Protein AF-A0A383EXP9-F1 (afdb_monomer)

Sequence (79 aa):
MTLIKWTPKPVSVFDEMDNMINSVFKNDWNFPVRGNRNWSPAVDVKESDASFTLTADIPGLTKKDVKINITDGVMTVSG

pLDDT: mean 71.5, std 13.55, range [39.47, 90.12]

Mean predicted aligned error: 15.88 Å

Foldseek 3Di:
DDDDDDDDDPPDVVVVVVVVVVCCVPPDDPPPPPPPPPDDFDWDWDDDPVDIDIDTDDPPDDPVQWDWDADPNDIDIGD

Organism: NCBI:txid408172

Secondary structure (DSSP, 8-state):
--PPPP-PPP--HHHHHHHHHHHHHHHS--S---S-TT---EEEEEEETTEEEEEEE-TT--TTT-EEEEETTEEEEE-

Radius of gyration: 23.64 Å; Cα contacts (8 Å, |Δi|>4): 42; chains: 1; bounding box: 29×79×35 Å

InterPro domains:
  IPR002068 Alpha crystallin/Hsp20 domain [PF00011] (44-79)
  IPR002068 Alpha crystallin/Hsp20 domain [PS01031] (34-79)
  IPR008978 HSP20-like chaperone [G3DSA:2.60.40.790] (11-79)
  IPR008978 HSP20-like chaperone [SSF49764] (10-79)

Solvent-accessible surface area (backbone atoms only — not comparable to full-atom values): 5507 Å² total; per-residue (Å²): 138,84,86,79,84,84,75,81,77,73,83,51,67,65,60,56,49,52,50,51,50,49,46,48,78,72,71,68,58,98,58,87,78,60,95,66,90,80,82,78,64,59,68,50,79,46,82,51,103,88,49,77,48,77,50,69,59,62,87,95,62,54,82,86,55,52,45,79,48,77,56,97,92,42,78,46,79,46,110

Structure (mmCIF, N/CA/C/O backbone):
data_AF-A0A383EXP9-F1
#
_entry.id   AF-A0A383EXP9-F1
#
loop_
_atom_site.group_PDB
_atom_site.id
_atom_site.type_symbol
_atom_site.label_atom_id
_atom_site.label_alt_id
_atom_site.label_comp_id
_atom_site.label_asym_id
_atom_site.label_entity_id
_atom_site.label_seq_id
_atom_site.pdbx_PDB_ins_code
_atom_site.Cartn_x
_atom_site.Cartn_y
_atom_site.Cartn_z
_atom_site.occupancy
_atom_site.B_iso_or_equiv
_atom_site.auth_seq_id
_atom_site.auth_comp_id
_atom_site.auth_asym_id
_atom_site.auth_atom_id
_atom_site.pdbx_PDB_model_num
ATOM 1 N N . MET A 1 1 ? 9.661 -63.825 18.980 1.00 39.47 1 MET A N 1
ATOM 2 C CA . MET A 1 1 ? 8.740 -63.219 17.996 1.00 39.47 1 MET A CA 1
ATOM 3 C C . MET A 1 1 ? 7.861 -62.253 18.769 1.00 39.47 1 MET A C 1
ATOM 5 O O . MET A 1 1 ? 7.108 -62.706 19.619 1.00 39.47 1 MET A O 1
ATOM 9 N N . THR A 1 2 ? 8.061 -60.946 18.603 1.00 46.78 2 THR A N 1
ATOM 10 C CA . THR A 1 2 ? 7.487 -59.934 19.506 1.00 46.78 2 THR A CA 1
ATOM 11 C C . THR A 1 2 ? 6.440 -59.136 18.741 1.00 46.78 2 THR A C 1
ATOM 13 O O . THR A 1 2 ? 6.778 -58.422 17.800 1.00 46.78 2 THR A O 1
ATOM 16 N N . LEU A 1 3 ? 5.167 -59.309 19.101 1.00 60.41 3 LEU A N 1
ATOM 17 C CA . LEU A 1 3 ? 4.056 -58.580 18.493 1.00 60.41 3 LEU A CA 1
ATOM 18 C C . LEU A 1 3 ? 3.998 -57.164 19.076 1.00 60.41 3 LEU A C 1
ATOM 20 O O . LEU A 1 3 ? 3.849 -56.992 20.285 1.00 60.41 3 LEU A O 1
ATOM 24 N N . ILE A 1 4 ? 4.097 -56.156 18.213 1.00 75.81 4 ILE A N 1
ATOM 25 C CA . ILE A 1 4 ? 3.948 -54.746 18.580 1.00 75.81 4 ILE A CA 1
ATOM 26 C C . ILE A 1 4 ? 2.463 -54.386 18.439 1.00 75.81 4 ILE A C 1
ATOM 28 O O . ILE A 1 4 ? 1.875 -54.605 17.380 1.00 75.81 4 ILE A O 1
ATOM 32 N N . LYS A 1 5 ? 1.836 -53.853 19.496 1.00 59.16 5 LYS A N 1
ATOM 33 C CA . LYS A 1 5 ? 0.456 -53.344 19.426 1.00 59.16 5 LYS A CA 1
ATOM 34 C C . LYS A 1 5 ? 0.447 -52.010 18.682 1.00 59.16 5 LYS A C 1
ATOM 36 O O . LYS A 1 5 ? 1.021 -51.035 19.156 1.00 59.16 5 LYS A O 1
ATOM 41 N N . TRP A 1 6 ? -0.219 -51.980 17.533 1.00 63.69 6 TRP A N 1
ATOM 42 C CA . TRP A 1 6 ? -0.499 -50.756 16.791 1.00 63.69 6 TRP A CA 1
ATOM 43 C C . TRP A 1 6 ? -1.519 -49.907 17.559 1.00 63.69 6 TRP A C 1
ATOM 45 O O . TRP A 1 6 ? -2.626 -50.367 17.837 1.00 63.69 6 TRP A O 1
ATOM 55 N N . THR A 1 7 ? -1.138 -48.685 17.924 1.00 70.19 7 THR A N 1
ATOM 56 C CA . THR A 1 7 ? -2.035 -47.681 18.502 1.00 70.19 7 THR A CA 1
ATOM 57 C C . THR A 1 7 ? -2.359 -46.633 17.431 1.00 70.19 7 THR A C 1
ATOM 59 O O . THR A 1 7 ? -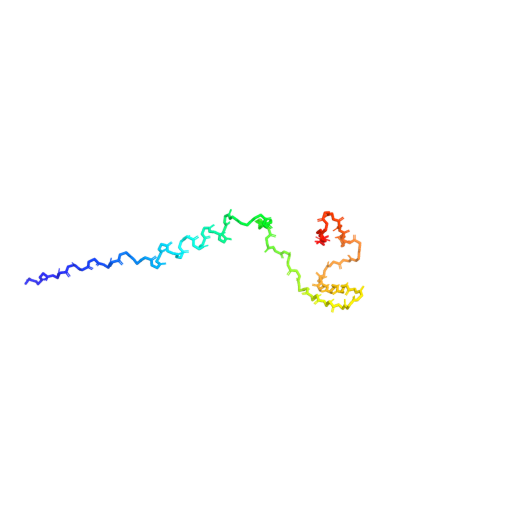1.465 -45.881 17.031 1.00 70.19 7 THR A O 1
ATOM 62 N N . PRO A 1 8 ? -3.605 -46.565 16.921 1.00 63.78 8 PRO A N 1
ATOM 63 C CA . PRO A 1 8 ? -3.986 -45.514 15.988 1.00 63.78 8 PRO A CA 1
ATOM 64 C C . PRO A 1 8 ? -3.905 -44.166 16.704 1.00 63.78 8 PRO A C 1
ATOM 66 O O . PRO A 1 8 ? -4.503 -43.977 17.765 1.00 63.78 8 PRO A O 1
ATOM 69 N N . LYS A 1 9 ? -3.142 -43.230 16.132 1.00 64.75 9 LYS A N 1
ATOM 70 C CA . LYS A 1 9 ? -3.179 -41.837 16.576 1.00 64.75 9 LYS A CA 1
ATOM 71 C C . LYS A 1 9 ? -4.611 -41.336 16.358 1.00 64.75 9 LYS A C 1
ATOM 73 O O . LYS A 1 9 ? -5.113 -41.510 15.245 1.00 64.75 9 LYS A O 1
ATOM 78 N N . PRO A 1 10 ? -5.283 -40.773 17.377 1.00 64.62 10 PRO A N 1
ATOM 79 C CA . PRO A 1 10 ? -6.592 -40.177 17.169 1.00 64.62 10 PRO A CA 1
ATOM 80 C C . PRO A 1 10 ? -6.424 -39.086 16.117 1.00 64.62 10 PRO A C 1
ATOM 82 O O . PRO A 1 10 ? -5.535 -38.243 16.247 1.00 64.62 10 PRO A O 1
ATOM 85 N N . VAL A 1 11 ? -7.222 -39.157 15.052 1.00 61.94 11 VAL A N 1
ATOM 86 C CA . VAL A 1 11 ? -7.341 -38.066 14.086 1.00 61.94 11 VAL A CA 1
ATOM 87 C C . VAL A 1 11 ? -7.631 -36.802 14.883 1.00 61.94 11 VAL A C 1
ATOM 89 O O . VAL A 1 11 ? -8.593 -36.731 15.649 1.00 61.94 11 VAL A O 1
ATOM 92 N N . SER A 1 12 ? -6.678 -35.882 14.835 1.00 68.75 12 SER A N 1
ATOM 93 C CA . SER A 1 12 ? -6.666 -34.721 15.697 1.00 68.75 12 SER A CA 1
ATOM 94 C C . SER A 1 12 ? -7.745 -33.785 15.177 1.00 68.75 12 SER A C 1
ATOM 96 O O . SER A 1 12 ? -7.657 -33.329 14.044 1.00 68.75 12 SER A O 1
ATOM 98 N N . VAL A 1 13 ? -8.760 -33.478 15.985 1.00 62.84 13 VAL A N 1
ATOM 99 C CA . VAL A 1 13 ? -9.766 -32.447 15.652 1.00 62.84 13 VAL A CA 1
ATOM 100 C C . VAL A 1 13 ? -9.075 -31.123 15.283 1.00 62.84 13 VAL A C 1
ATOM 102 O O . VAL A 1 13 ? -9.574 -30.354 14.469 1.00 62.84 13 VAL A O 1
ATOM 105 N N . PHE A 1 14 ? -7.867 -30.902 15.812 1.00 67.69 14 PHE A N 1
ATOM 106 C CA . PHE A 1 14 ? -6.988 -29.797 15.447 1.00 67.69 14 PHE A CA 1
ATOM 107 C C . PHE A 1 14 ? -6.572 -29.799 13.964 1.00 67.69 14 PHE A C 1
ATOM 109 O O . PHE A 1 14 ? -6.542 -28.733 13.362 1.00 67.69 14 PHE A O 1
ATOM 116 N N . ASP A 1 15 ? -6.338 -30.961 13.343 1.00 71.62 15 ASP A N 1
ATOM 117 C CA . ASP A 1 15 ? -5.999 -31.051 11.913 1.00 71.62 15 ASP A CA 1
ATOM 118 C C . ASP A 1 15 ? -7.209 -30.688 11.027 1.00 71.62 15 ASP A C 1
ATOM 120 O O . ASP A 1 15 ? -7.060 -30.082 9.965 1.00 71.62 15 ASP A O 1
ATOM 124 N N . GLU A 1 16 ? -8.432 -31.024 11.452 1.00 67.44 16 GLU A N 1
ATOM 125 C CA . GLU A 1 16 ? -9.665 -30.596 10.771 1.00 67.44 16 GLU A CA 1
ATOM 126 C C . GLU A 1 16 ? -9.914 -29.092 10.933 1.00 67.44 16 GLU A C 1
ATOM 128 O O . GLU A 1 16 ? -10.288 -28.425 9.965 1.00 67.44 16 GLU A O 1
ATOM 133 N N . MET A 1 17 ? -9.645 -28.536 12.119 1.00 70.31 17 MET A N 1
ATOM 134 C CA . MET A 1 17 ? -9.721 -27.093 12.360 1.00 70.31 17 MET A CA 1
ATOM 135 C C . MET A 1 17 ? -8.708 -26.324 11.505 1.00 70.31 17 MET A C 1
ATOM 137 O O . MET A 1 17 ? -9.079 -25.329 10.886 1.00 70.31 17 MET A O 1
ATOM 141 N N . ASP A 1 18 ? -7.471 -26.810 11.394 1.00 71.62 18 ASP A N 1
ATOM 142 C CA . ASP A 1 18 ? -6.432 -26.201 10.556 1.00 71.62 18 ASP A CA 1
ATOM 143 C C . ASP A 1 18 ? -6.798 -26.230 9.068 1.00 71.62 18 ASP A C 1
ATOM 145 O O . ASP A 1 18 ? -6.559 -25.262 8.338 1.00 71.62 18 ASP A O 1
ATOM 149 N N . ASN A 1 19 ? -7.421 -27.312 8.597 1.00 72.12 19 ASN A N 1
ATOM 150 C CA . ASN A 1 19 ? -7.896 -27.404 7.218 1.00 72.12 19 ASN A CA 1
ATOM 151 C C . ASN A 1 19 ? -9.093 -26.483 6.948 1.00 72.12 19 ASN A C 1
ATOM 153 O O . ASN A 1 19 ? -9.134 -25.843 5.897 1.00 72.12 19 ASN A O 1
ATOM 157 N N . MET A 1 20 ? -10.018 -26.351 7.902 1.00 70.62 20 MET A N 1
ATOM 158 C CA . MET A 1 20 ? -11.160 -25.436 7.810 1.00 70.62 20 MET A CA 1
ATOM 159 C C . MET A 1 20 ? -10.719 -23.965 7.834 1.00 70.62 20 MET A C 1
ATOM 161 O O . MET A 1 20 ? -11.189 -23.153 7.038 1.00 70.62 20 MET A O 1
ATOM 165 N N . ILE A 1 21 ? -9.771 -23.612 8.706 1.00 72.00 21 ILE A N 1
ATOM 166 C CA . ILE A 1 21 ? -9.162 -22.278 8.752 1.00 72.00 21 ILE A CA 1
ATOM 167 C C . ILE A 1 21 ? -8.461 -21.998 7.419 1.00 72.00 21 ILE A C 1
ATOM 169 O O . ILE A 1 21 ? -8.715 -20.971 6.793 1.00 72.00 21 ILE A O 1
ATOM 173 N N . ASN A 1 22 ? -7.652 -22.938 6.923 1.00 65.38 22 ASN A N 1
ATOM 174 C CA . ASN A 1 22 ? -7.000 -22.795 5.624 1.00 65.38 22 ASN A CA 1
ATOM 175 C C . ASN A 1 22 ? -7.996 -22.645 4.472 1.00 65.38 22 ASN A C 1
ATOM 177 O O . ASN A 1 22 ? -7.720 -21.864 3.568 1.00 65.38 22 ASN A O 1
ATOM 181 N N . SER A 1 23 ? -9.135 -23.345 4.471 1.00 64.94 23 SER A N 1
ATOM 182 C CA . SER A 1 23 ? -10.148 -23.164 3.427 1.00 64.94 23 SER A CA 1
ATOM 183 C C . SER A 1 23 ? -10.838 -21.808 3.531 1.00 64.94 23 SER A C 1
ATOM 185 O O . SER A 1 23 ? -11.031 -21.163 2.512 1.00 64.94 23 SER A O 1
ATOM 187 N N . VAL A 1 24 ? -11.135 -21.310 4.731 1.00 64.19 24 VAL A N 1
ATOM 188 C CA . VAL A 1 24 ? -11.744 -19.979 4.900 1.00 64.19 24 VAL A CA 1
ATOM 189 C C . VAL A 1 24 ? -10.778 -18.872 4.460 1.00 64.19 24 VAL A C 1
ATOM 191 O O . VAL A 1 24 ? -11.157 -17.992 3.691 1.00 64.19 24 VAL A O 1
ATOM 194 N N . PHE A 1 25 ? -9.505 -18.951 4.864 1.00 63.12 25 PHE A N 1
ATOM 195 C CA . PHE A 1 25 ? -8.477 -17.983 4.464 1.00 63.12 25 PHE A CA 1
ATOM 196 C C . PHE A 1 25 ? -8.051 -18.10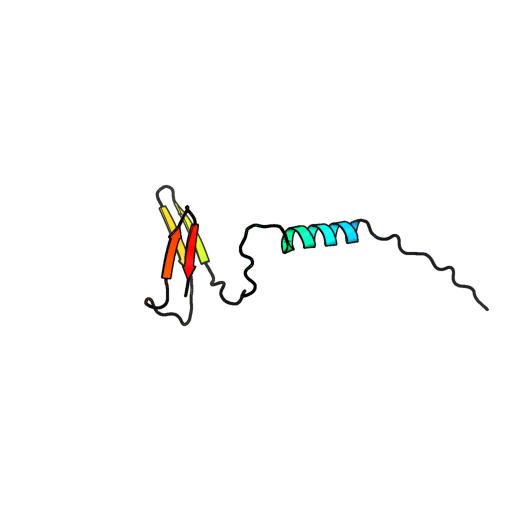6 2.994 1.00 63.12 25 PHE A C 1
ATOM 198 O O . PHE A 1 25 ? -7.573 -17.126 2.423 1.00 63.12 25 PHE A O 1
ATOM 205 N N . LYS A 1 26 ? -8.199 -19.281 2.367 1.00 59.09 26 LYS A N 1
ATOM 206 C CA . LYS A 1 26 ? -7.876 -19.470 0.943 1.00 59.09 26 LYS A CA 1
ATOM 207 C C . LYS A 1 26 ? -9.051 -19.218 0.003 1.00 59.09 26 LYS A C 1
ATOM 209 O O . LYS A 1 26 ? -8.784 -18.860 -1.139 1.00 59.09 26 LYS A O 1
ATOM 214 N N . ASN A 1 27 ? -10.297 -19.422 0.435 1.00 55.16 27 ASN A N 1
ATOM 215 C CA . ASN A 1 27 ? -11.420 -19.567 -0.494 1.00 55.16 27 ASN A CA 1
ATOM 216 C C . ASN A 1 27 ? -12.559 -18.545 -0.337 1.00 55.16 27 ASN A C 1
ATOM 218 O O . ASN A 1 27 ? -13.299 -18.395 -1.300 1.00 55.16 27 ASN A O 1
ATOM 222 N N . ASP A 1 28 ? -12.695 -17.824 0.787 1.00 49.16 28 ASP A N 1
ATOM 223 C CA . ASP A 1 28 ? -13.937 -17.070 1.071 1.00 49.16 28 ASP A CA 1
ATOM 224 C C . ASP A 1 28 ? -13.761 -15.632 1.572 1.00 49.16 28 ASP A C 1
ATOM 226 O O . ASP A 1 28 ? -14.636 -15.079 2.239 1.00 49.16 28 ASP A O 1
ATOM 230 N N . TRP A 1 29 ? -12.681 -14.956 1.196 1.00 45.91 29 TRP A N 1
ATOM 231 C CA . TRP A 1 29 ? -12.683 -13.497 1.216 1.00 45.91 29 TRP A CA 1
ATOM 232 C C . TRP A 1 29 ? -12.803 -12.991 -0.211 1.00 45.91 29 TRP A C 1
ATOM 234 O O . TRP A 1 29 ? -11.919 -13.206 -1.031 1.00 45.91 29 TRP A O 1
ATOM 244 N N . ASN A 1 30 ? -13.851 -12.210 -0.463 1.00 46.59 30 ASN A N 1
ATOM 245 C CA . ASN A 1 30 ? -14.004 -11.271 -1.578 1.00 46.59 30 ASN A CA 1
ATOM 246 C C . ASN A 1 30 ? -12.882 -10.194 -1.622 1.00 46.59 30 ASN A C 1
ATOM 248 O O . ASN A 1 30 ? -13.062 -9.093 -2.133 1.00 46.59 30 ASN A O 1
ATOM 252 N N . PHE A 1 31 ? -11.713 -10.492 -1.057 1.00 47.41 31 PHE A N 1
ATOM 253 C CA . PHE A 1 31 ? -10.454 -9.880 -1.405 1.00 47.41 31 PHE A CA 1
ATOM 254 C C . PHE A 1 31 ? -9.995 -10.500 -2.725 1.00 47.41 31 PHE A C 1
ATOM 256 O O . PHE A 1 31 ? -9.912 -11.724 -2.828 1.00 47.41 31 PHE A O 1
ATOM 263 N N . PRO A 1 32 ? -9.630 -9.701 -3.735 1.00 45.88 32 PRO A N 1
ATOM 264 C CA . PRO A 1 32 ? -8.916 -10.219 -4.882 1.00 45.88 32 PRO A CA 1
ATOM 265 C C . PRO A 1 32 ? -7.528 -10.676 -4.412 1.00 45.88 32 PRO A C 1
ATOM 267 O O . PRO A 1 32 ? -6.535 -9.980 -4.609 1.00 45.88 32 PRO A O 1
ATOM 270 N N . VAL A 1 33 ? -7.422 -11.891 -3.867 1.00 48.22 33 VAL A N 1
ATOM 271 C CA . VAL A 1 33 ? -6.184 -12.676 -3.902 1.00 48.22 33 VAL A CA 1
ATOM 272 C C . VAL A 1 33 ? -6.035 -13.149 -5.346 1.00 48.22 33 VAL A C 1
ATOM 274 O O . VAL A 1 33 ? -6.093 -14.329 -5.677 1.00 48.22 33 VAL A O 1
ATOM 277 N N . ARG A 1 34 ? -5.914 -12.175 -6.258 1.00 48.06 34 ARG A N 1
ATOM 278 C CA . ARG A 1 34 ? -5.471 -12.411 -7.620 1.00 48.06 34 ARG A CA 1
ATOM 279 C C . ARG A 1 34 ? -4.115 -13.077 -7.479 1.00 48.06 34 ARG A C 1
ATOM 281 O O . ARG A 1 34 ? -3.190 -12.494 -6.915 1.00 48.06 34 ARG A O 1
ATOM 288 N N . GLY A 1 35 ? -4.029 -14.309 -7.967 1.00 49.12 35 GLY A N 1
ATOM 289 C CA . GLY A 1 35 ? -2.801 -15.074 -8.119 1.00 49.12 35 GLY A CA 1
ATOM 290 C C . GLY A 1 35 ? -1.828 -14.386 -9.074 1.00 49.12 35 GLY A C 1
ATOM 291 O O . GLY A 1 35 ? -1.636 -14.843 -10.189 1.00 49.12 35 GLY A O 1
ATOM 29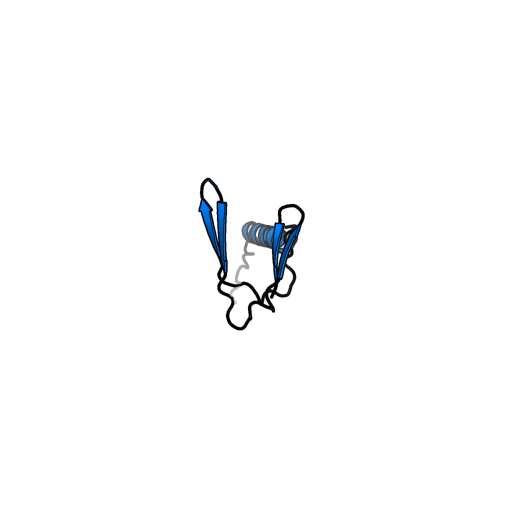2 N N . ASN A 1 36 ? -1.246 -13.274 -8.623 1.00 51.88 36 ASN A N 1
ATOM 293 C CA . ASN A 1 36 ? -0.136 -12.553 -9.239 1.00 51.88 36 ASN A CA 1
ATOM 294 C C . ASN A 1 36 ? 0.583 -11.697 -8.171 1.00 51.88 36 ASN A C 1
ATOM 296 O O . ASN A 1 36 ? 0.869 -10.516 -8.361 1.00 51.88 36 ASN A O 1
ATOM 300 N N . ARG A 1 37 ? 0.828 -12.285 -6.992 1.00 53.69 37 ARG A N 1
ATOM 301 C CA . ARG A 1 37 ? 1.425 -11.617 -5.824 1.00 53.69 37 ARG A CA 1
ATOM 302 C C . ARG A 1 37 ? 2.935 -11.403 -5.992 1.00 53.69 37 ARG A C 1
ATOM 304 O O . ARG A 1 37 ? 3.711 -11.961 -5.231 1.00 53.69 37 ARG A O 1
ATOM 311 N N . ASN A 1 38 ? 3.341 -10.583 -6.958 1.00 56.25 38 ASN A N 1
ATOM 312 C CA . ASN A 1 38 ? 4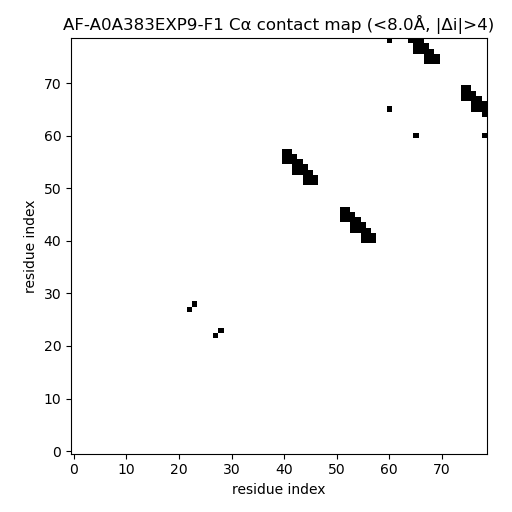.725 -10.099 -7.043 1.00 56.25 38 ASN A CA 1
ATOM 313 C C . ASN A 1 38 ? 4.864 -8.585 -6.851 1.00 56.25 38 ASN A C 1
ATOM 315 O O . ASN A 1 38 ? 5.978 -8.118 -6.642 1.00 56.25 38 ASN A O 1
ATOM 319 N N . TRP A 1 39 ? 3.770 -7.818 -6.867 1.00 63.94 39 TRP A N 1
ATOM 320 C CA . TRP A 1 39 ? 3.832 -6.372 -6.664 1.00 63.94 39 TRP A CA 1
ATOM 321 C C . TRP A 1 39 ? 2.997 -5.964 -5.450 1.00 63.94 39 TRP A C 1
ATOM 323 O O . TRP A 1 39 ? 1.782 -5.807 -5.518 1.00 63.94 39 TRP A O 1
ATOM 333 N N . SER A 1 40 ? 3.680 -5.885 -4.309 1.00 68.50 40 SER A N 1
ATOM 334 C CA . SER A 1 40 ? 3.147 -5.441 -3.020 1.00 68.50 40 SER A CA 1
ATOM 335 C C . SER A 1 40 ? 4.177 -4.492 -2.407 1.00 68.50 40 SER A C 1
ATOM 337 O O . SER A 1 40 ? 4.999 -4.942 -1.604 1.00 68.50 40 SER A O 1
ATOM 339 N N . PRO A 1 41 ? 4.217 -3.220 -2.844 1.00 72.50 41 PRO A N 1
ATOM 340 C CA . PRO A 1 41 ? 5.175 -2.252 -2.322 1.00 72.50 41 PRO A CA 1
ATOM 341 C C . PRO A 1 41 ? 4.969 -2.024 -0.821 1.00 72.50 41 PRO A C 1
ATOM 343 O O . PRO A 1 41 ? 3.886 -2.277 -0.288 1.00 72.50 41 PRO A O 1
ATOM 346 N N . ALA A 1 42 ? 6.008 -1.544 -0.138 1.00 80.50 42 ALA A N 1
ATOM 347 C CA . ALA A 1 42 ? 5.857 -1.060 1.228 1.00 80.50 42 ALA A CA 1
ATOM 348 C C . ALA A 1 42 ? 4.983 0.199 1.199 1.00 80.50 42 ALA A C 1
ATOM 350 O O . ALA A 1 42 ? 5.262 1.127 0.436 1.00 80.50 42 ALA A O 1
ATOM 351 N N . VAL A 1 43 ? 3.909 0.200 1.988 1.00 82.81 43 VAL A N 1
ATOM 352 C CA . VAL A 1 43 ? 2.968 1.318 2.074 1.00 82.81 43 VAL A CA 1
ATOM 353 C C . VAL A 1 43 ? 2.773 1.693 3.532 1.00 82.81 43 VAL A C 1
ATOM 355 O O . VAL A 1 43 ? 2.418 0.843 4.346 1.00 82.81 43 VAL A O 1
ATOM 358 N N . ASP A 1 44 ? 2.944 2.975 3.823 1.00 84.75 44 ASP A N 1
ATOM 359 C CA . ASP A 1 44 ? 2.586 3.588 5.091 1.00 84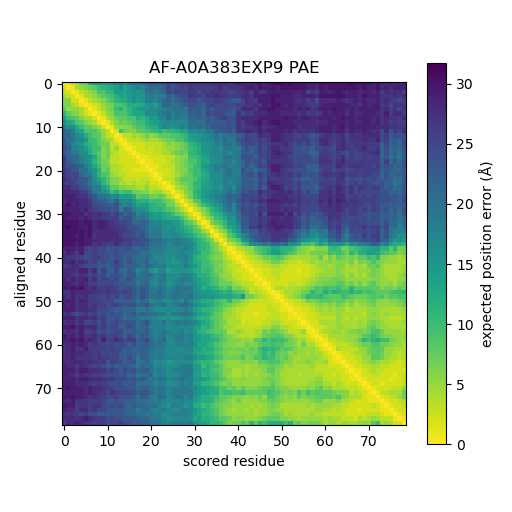.75 44 ASP A CA 1
ATOM 360 C C . ASP A 1 44 ? 1.307 4.403 4.924 1.00 84.75 44 ASP A C 1
ATOM 362 O O . ASP A 1 44 ? 1.176 5.219 4.007 1.00 84.75 44 ASP A O 1
ATOM 366 N N . VAL A 1 45 ? 0.368 4.210 5.848 1.00 87.25 45 VAL A N 1
ATOM 367 C CA . VAL A 1 45 ? -0.881 4.970 5.908 1.00 87.25 45 VAL A CA 1
ATOM 368 C C . VAL A 1 45 ? -0.887 5.771 7.199 1.00 87.25 45 VAL A C 1
ATOM 370 O O . VAL A 1 45 ? -0.773 5.214 8.289 1.00 87.25 45 VAL A O 1
ATOM 373 N N . LYS A 1 46 ? -1.017 7.090 7.074 1.00 88.69 46 LYS A N 1
ATOM 374 C CA . LYS A 1 46 ? -1.184 8.002 8.204 1.00 88.69 46 LYS A CA 1
ATOM 375 C C . LYS A 1 46 ? -2.550 8.653 8.116 1.00 88.69 46 LYS A C 1
ATOM 377 O O . LYS A 1 46 ? -2.854 9.346 7.147 1.00 88.69 46 LYS A O 1
ATOM 382 N N . GLU A 1 47 ? -3.352 8.424 9.140 1.00 88.94 47 GLU A N 1
ATOM 383 C CA . GLU A 1 47 ? -4.638 9.079 9.331 1.00 88.94 47 GLU A CA 1
ATOM 384 C C . GLU A 1 47 ? -4.451 10.328 10.198 1.00 88.94 47 GLU A C 1
ATOM 386 O O . GLU A 1 47 ? -3.647 10.357 11.131 1.00 88.94 47 GLU A O 1
ATOM 391 N N . SER A 1 48 ? -5.151 11.396 9.847 1.00 90.12 48 SER A N 1
ATOM 392 C CA . SER A 1 48 ? -5.255 12.634 10.613 1.00 90.12 48 SER A CA 1
ATOM 393 C C . SER A 1 48 ? -6.712 13.081 10.600 1.00 90.12 48 SER A C 1
ATOM 395 O O . SER A 1 48 ? -7.457 12.702 9.700 1.00 90.12 48 SER A O 1
ATOM 397 N N . ASP A 1 49 ? -7.110 13.941 11.538 1.00 88.94 49 ASP A N 1
ATOM 398 C CA . ASP A 1 49 ? -8.516 14.349 11.713 1.00 88.94 49 ASP A CA 1
ATOM 399 C C . ASP A 1 49 ? -9.165 14.941 10.446 1.00 88.94 49 ASP A C 1
ATOM 401 O O . ASP A 1 49 ? -10.384 14.919 10.293 1.00 88.94 49 ASP A O 1
ATOM 405 N N . ALA A 1 50 ? -8.353 15.482 9.533 1.00 89.50 50 ALA A N 1
ATOM 406 C CA . ALA A 1 50 ? -8.806 16.117 8.299 1.00 89.50 50 ALA A CA 1
ATOM 407 C C . ALA A 1 50 ? -8.429 15.359 7.012 1.00 89.50 50 ALA A C 1
ATOM 409 O O . ALA A 1 50 ? -8.950 15.698 5.947 1.00 89.50 50 ALA A O 1
ATOM 410 N N . SER A 1 51 ? -7.505 14.391 7.051 1.00 88.06 51 SER A N 1
ATOM 411 C CA . SER A 1 51 ? -6.999 13.755 5.826 1.00 88.06 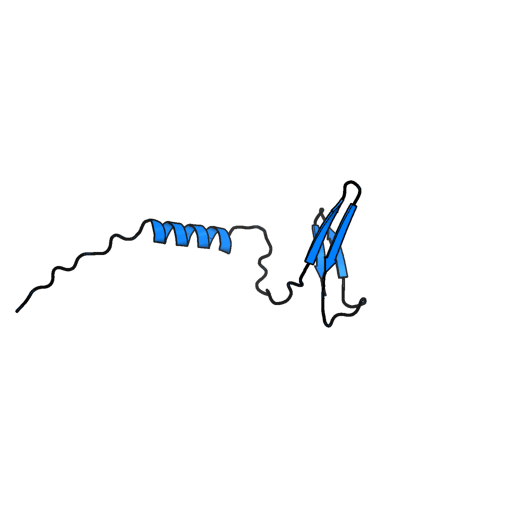51 SER A CA 1
ATOM 412 C C . SER A 1 51 ? -6.286 12.419 6.048 1.00 88.06 51 SER A C 1
ATOM 414 O O . SER A 1 51 ? -5.762 12.127 7.120 1.00 88.06 51 SER A O 1
ATOM 416 N N . PHE A 1 52 ? -6.215 11.630 4.973 1.00 85.00 52 PHE A N 1
ATOM 417 C CA . PHE A 1 52 ? -5.419 10.407 4.887 1.00 85.00 52 PHE A CA 1
ATOM 418 C C . PHE A 1 52 ? -4.200 10.648 3.997 1.00 85.00 52 PHE A C 1
ATOM 420 O O . PHE A 1 52 ? -4.331 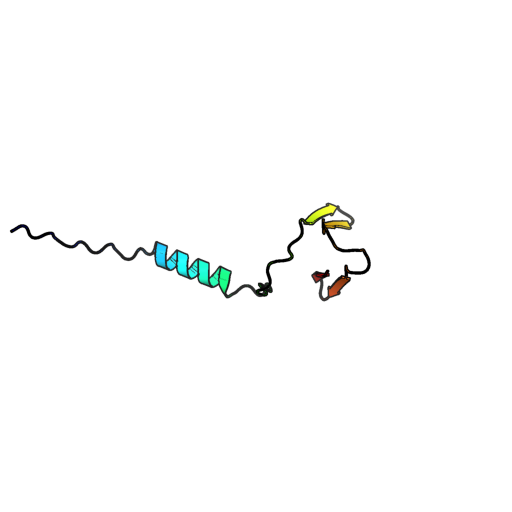11.102 2.860 1.00 85.00 52 PHE A O 1
ATOM 427 N N . THR A 1 53 ? -3.012 10.326 4.502 1.00 86.19 53 THR A N 1
ATOM 428 C CA . THR A 1 53 ? -1.756 10.369 3.745 1.00 86.19 53 THR A CA 1
ATOM 429 C C . THR A 1 53 ? -1.271 8.946 3.511 1.00 86.19 53 THR A C 1
ATOM 431 O O . THR A 1 53 ? -0.998 8.224 4.468 1.00 86.19 53 THR A O 1
ATOM 434 N N . LEU A 1 54 ? -1.158 8.547 2.243 1.00 85.38 54 LEU A N 1
ATOM 435 C CA . LEU A 1 54 ? -0.586 7.263 1.845 1.00 85.38 54 LEU A CA 1
ATOM 436 C C . LEU A 1 54 ? 0.780 7.496 1.197 1.00 85.38 54 LEU A C 1
ATOM 438 O O . LEU A 1 54 ? 0.884 8.235 0.218 1.00 85.38 54 LEU A O 1
ATOM 442 N N . THR A 1 55 ? 1.808 6.839 1.723 1.00 84.81 55 THR A N 1
ATOM 443 C CA . THR A 1 55 ? 3.169 6.849 1.177 1.00 84.81 55 THR A CA 1
ATOM 444 C C . THR A 1 55 ? 3.503 5.440 0.719 1.00 84.81 55 THR A C 1
ATOM 446 O O . THR A 1 55 ? 3.417 4.515 1.516 1.00 84.81 55 THR A O 1
ATOM 449 N N . ALA A 1 56 ? 3.866 5.262 -0.549 1.00 83.06 56 ALA A N 1
ATOM 450 C CA . ALA A 1 56 ? 4.217 3.959 -1.105 1.00 83.06 56 ALA A CA 1
ATOM 451 C C . ALA A 1 56 ? 5.594 4.020 -1.770 1.00 83.06 56 ALA A C 1
ATOM 453 O O . ALA A 1 56 ? 5.803 4.825 -2.681 1.00 83.06 56 ALA A O 1
ATOM 454 N N . ASP A 1 57 ? 6.502 3.143 -1.350 1.00 82.00 57 ASP A N 1
ATOM 455 C CA . ASP A 1 57 ? 7.842 3.040 -1.922 1.00 82.00 57 ASP A CA 1
ATOM 456 C C . ASP A 1 57 ? 7.840 2.021 -3.060 1.00 82.00 57 ASP A C 1
ATOM 458 O O . ASP A 1 57 ? 7.778 0.807 -2.846 1.00 82.00 57 ASP A O 1
ATOM 462 N N . ILE A 1 58 ? 7.889 2.526 -4.296 1.00 82.44 58 ILE A N 1
ATOM 463 C CA . ILE A 1 58 ? 7.809 1.704 -5.504 1.00 82.44 58 ILE A CA 1
ATOM 464 C C . ILE A 1 58 ? 9.076 1.887 -6.351 1.00 82.44 58 ILE A C 1
ATOM 466 O O . ILE A 1 58 ? 9.124 2.752 -7.231 1.00 82.44 58 ILE A O 1
ATOM 470 N N . PRO A 1 59 ? 10.130 1.092 -6.100 1.00 77.56 59 PRO A N 1
ATOM 471 C CA . PRO A 1 59 ? 11.368 1.193 -6.857 1.00 77.56 59 PRO A CA 1
ATOM 472 C C . PRO A 1 59 ? 11.171 0.719 -8.302 1.00 77.56 59 PRO A C 1
ATOM 474 O O . PRO A 1 59 ? 10.506 -0.281 -8.560 1.00 77.56 59 PRO A O 1
ATOM 477 N N . GLY A 1 60 ? 11.793 1.420 -9.252 1.00 80.12 60 GLY A N 1
ATOM 478 C CA . GLY A 1 60 ? 11.813 1.021 -10.664 1.00 80.12 60 GLY A CA 1
ATOM 479 C C . GLY A 1 60 ? 10.638 1.513 -11.512 1.00 80.12 60 GLY A C 1
ATOM 480 O O . GLY A 1 60 ? 10.645 1.264 -12.714 1.00 80.12 60 GLY A O 1
ATOM 481 N N . LEU A 1 61 ? 9.679 2.245 -10.934 1.00 81.38 61 LEU A N 1
ATOM 482 C CA . LEU A 1 61 ? 8.608 2.906 -11.683 1.00 81.38 61 LEU A CA 1
ATOM 483 C C . LEU A 1 61 ? 8.813 4.416 -11.742 1.00 81.38 61 LEU A C 1
ATOM 485 O O . LEU A 1 61 ? 9.273 5.044 -10.787 1.00 81.38 61 LEU A O 1
ATOM 489 N N . THR A 1 62 ? 8.438 5.020 -12.868 1.00 83.38 62 THR A N 1
ATOM 490 C CA . THR A 1 62 ? 8.386 6.476 -12.990 1.00 83.38 62 THR A CA 1
ATOM 491 C C . THR A 1 62 ? 6.974 6.984 -12.718 1.00 83.38 62 THR A C 1
ATOM 493 O O . THR A 1 62 ? 5.996 6.240 -12.768 1.00 83.38 62 THR A O 1
ATOM 496 N N . LYS A 1 63 ? 6.826 8.296 -12.493 1.00 79.81 63 LYS A N 1
ATOM 497 C CA . LYS A 1 63 ? 5.512 8.928 -12.271 1.00 79.81 63 LYS A CA 1
ATOM 498 C C . LYS A 1 63 ? 4.489 8.627 -13.380 1.00 79.81 63 LYS A C 1
ATOM 500 O O . LYS A 1 63 ? 3.294 8.697 -13.126 1.00 79.81 63 LYS A O 1
ATOM 505 N N . LYS A 1 64 ? 4.940 8.336 -14.606 1.00 85.25 64 LYS A N 1
ATOM 506 C CA . LYS A 1 64 ? 4.061 8.042 -15.749 1.00 85.25 64 LYS A CA 1
ATOM 507 C C . LYS A 1 64 ? 3.478 6.628 -15.709 1.00 85.25 64 LYS A C 1
ATOM 509 O O . LYS A 1 64 ? 2.432 6.402 -16.311 1.00 85.25 64 LYS A O 1
ATOM 514 N N . ASP A 1 65 ? 4.149 5.716 -15.015 1.00 83.38 65 ASP A N 1
ATOM 515 C CA . ASP A 1 65 ? 3.778 4.303 -14.945 1.00 83.38 65 ASP A CA 1
ATOM 516 C C . ASP A 1 65 ? 2.776 4.055 -13.808 1.00 83.38 65 ASP A C 1
ATOM 518 O O . AS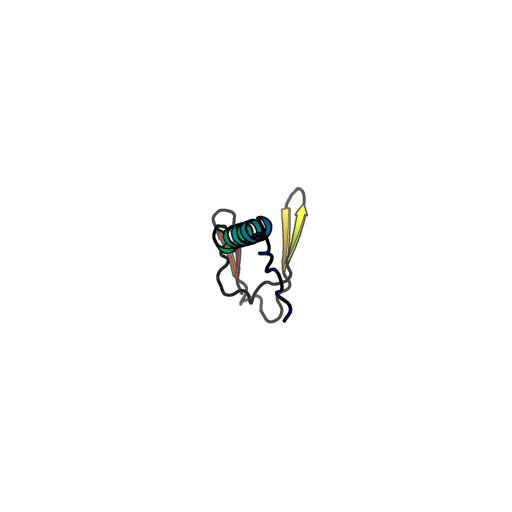P A 1 65 ? 1.939 3.161 -13.890 1.00 83.38 65 ASP A O 1
ATOM 522 N N . VAL A 1 66 ? 2.777 4.926 -12.791 1.00 82.88 66 VAL A N 1
ATOM 523 C CA . VAL A 1 66 ? 1.846 4.866 -11.661 1.00 82.88 66 VAL A CA 1
ATOM 524 C C . VAL A 1 66 ? 0.469 5.417 -12.046 1.00 82.88 66 VAL A C 1
ATOM 526 O O . VAL A 1 66 ? 0.315 6.582 -12.416 1.00 82.88 66 VAL A O 1
ATOM 529 N N . LYS A 1 67 ? -0.563 4.587 -11.889 1.00 82.19 67 LYS A N 1
ATOM 530 C CA . LYS A 1 67 ? -1.980 4.934 -12.045 1.00 82.19 67 LYS A CA 1
ATOM 531 C C . LYS A 1 67 ? -2.709 4.777 -10.718 1.00 82.19 67 LYS A C 1
ATOM 533 O O . LYS A 1 67 ? -2.603 3.745 -10.062 1.00 82.19 67 LYS A O 1
ATOM 538 N N . ILE A 1 68 ? -3.491 5.787 -10.356 1.00 84.81 68 ILE A N 1
ATOM 539 C CA . ILE A 1 68 ? -4.326 5.787 -9.153 1.00 84.81 68 ILE A CA 1
ATOM 540 C C . ILE A 1 68 ? -5.775 5.904 -9.607 1.00 84.81 68 ILE A C 1
ATOM 542 O O . ILE A 1 68 ? -6.127 6.859 -10.295 1.00 84.81 68 ILE A O 1
ATOM 546 N N . ASN A 1 69 ? -6.601 4.938 -9.220 1.00 84.38 69 ASN A N 1
ATOM 547 C CA . ASN A 1 69 ? -8.035 4.939 -9.483 1.00 84.38 69 ASN A CA 1
ATOM 548 C C . ASN A 1 69 ? -8.793 4.858 -8.163 1.00 84.38 69 ASN A C 1
ATOM 550 O O . ASN A 1 69 ? -8.411 4.098 -7.277 1.00 84.38 69 ASN A O 1
ATOM 554 N N . ILE A 1 70 ? -9.875 5.623 -8.045 1.00 85.19 70 ILE A N 1
ATOM 555 C CA . ILE A 1 70 ? -10.770 5.578 -6.891 1.00 85.19 70 ILE A CA 1
ATOM 556 C C . ILE A 1 70 ? -12.156 5.242 -7.418 1.00 85.19 70 ILE A C 1
ATOM 558 O O . ILE A 1 70 ? -12.741 6.029 -8.160 1.00 85.19 70 ILE A O 1
ATOM 562 N N . THR A 1 71 ? -12.664 4.079 -7.030 1.00 85.00 71 THR A N 1
ATOM 563 C CA . THR A 1 71 ? -13.986 3.598 -7.439 1.00 85.00 71 THR A CA 1
ATOM 564 C C . THR A 1 71 ? -14.661 2.982 -6.224 1.00 85.00 71 THR A C 1
ATOM 566 O O . THR A 1 71 ? -14.028 2.217 -5.503 1.00 85.00 71 THR A O 1
ATOM 569 N N . ASP A 1 72 ? -15.919 3.344 -5.969 1.00 85.81 72 ASP A N 1
ATOM 570 C CA . ASP A 1 72 ? -16.746 2.786 -4.886 1.00 85.81 72 ASP A CA 1
ATOM 571 C C . ASP A 1 72 ? -16.084 2.816 -3.492 1.00 85.81 72 ASP A C 1
ATOM 573 O O . ASP A 1 72 ? -16.219 1.894 -2.693 1.00 85.81 72 ASP A O 1
ATOM 577 N N . GLY A 1 73 ? -15.329 3.881 -3.196 1.00 80.50 73 GLY A N 1
ATOM 578 C CA . GLY A 1 73 ? -14.618 4.032 -1.919 1.00 80.50 73 GLY A CA 1
ATOM 579 C C . GLY A 1 73 ? -13.331 3.206 -1.799 1.00 80.50 73 GLY A C 1
ATOM 580 O O . GLY A 1 73 ? -12.693 3.228 -0.750 1.00 80.50 73 GLY A O 1
ATOM 581 N N . VAL A 1 74 ? -12.910 2.520 -2.864 1.00 81.12 74 VAL A N 1
ATOM 582 C CA . VAL A 1 74 ? -11.665 1.749 -2.916 1.00 81.12 74 VAL A CA 1
ATOM 583 C C . VAL A 1 74 ? -10.629 2.494 -3.757 1.00 81.12 74 VAL A C 1
ATOM 585 O O . VAL A 1 74 ? -10.822 2.723 -4.953 1.00 81.12 74 VAL A O 1
ATOM 588 N N . MET A 1 75 ? -9.500 2.851 -3.140 1.00 78.31 75 MET A N 1
ATOM 589 C CA . MET A 1 75 ? -8.332 3.378 -3.847 1.00 78.31 75 MET A CA 1
ATOM 590 C C . MET A 1 75 ? -7.471 2.215 -4.349 1.00 78.31 75 MET A C 1
ATOM 592 O O . MET A 1 75 ? -6.943 1.432 -3.564 1.00 78.31 75 MET A O 1
ATOM 596 N N . THR A 1 76 ? -7.309 2.117 -5.665 1.00 80.75 76 THR A N 1
ATOM 597 C CA . THR A 1 76 ? -6.431 1.147 -6.322 1.00 80.75 76 THR A CA 1
ATOM 598 C C . THR A 1 76 ? -5.222 1.867 -6.899 1.00 80.75 76 THR A C 1
ATOM 600 O O . THR A 1 76 ? -5.363 2.748 -7.749 1.00 80.75 76 THR A O 1
ATOM 603 N N . VAL A 1 77 ? -4.031 1.459 -6.468 1.00 78.50 77 VAL A N 1
ATOM 604 C CA . VAL A 1 77 ? -2.759 1.898 -7.049 1.00 78.50 77 VAL A CA 1
ATOM 605 C C . VAL A 1 77 ? -2.260 0.794 -7.979 1.00 78.50 77 VAL A C 1
ATOM 607 O O . VAL A 1 77 ? -2.275 -0.381 -7.626 1.00 78.50 77 VAL A O 1
ATOM 610 N N . SER A 1 78 ? -1.889 1.159 -9.202 1.00 77.06 78 SER A N 1
ATOM 611 C CA . SER A 1 78 ? -1.369 0.271 -10.247 1.00 77.06 78 SER A CA 1
ATOM 612 C C . SER A 1 78 ? -0.087 0.861 -10.820 1.00 77.06 78 SER A C 1
ATOM 614 O O . SER A 1 78 ? 0.059 2.081 -10.850 1.00 77.06 78 SER A O 1
ATOM 616 N N . GLY A 1 79 ? 0.832 0.010 -11.252 1.00 67.94 79 GLY A N 1
ATOM 617 C CA . GLY A 1 79 ? 2.166 0.381 -11.702 1.00 67.94 79 GLY A CA 1
ATOM 618 C C . GLY A 1 79 ? 2.773 -0.703 -12.569 1.00 67.94 79 GLY A C 1
ATOM 619 O O . GLY A 1 79 ? 2.263 -1.847 -12.502 1.00 67.94 79 GLY A O 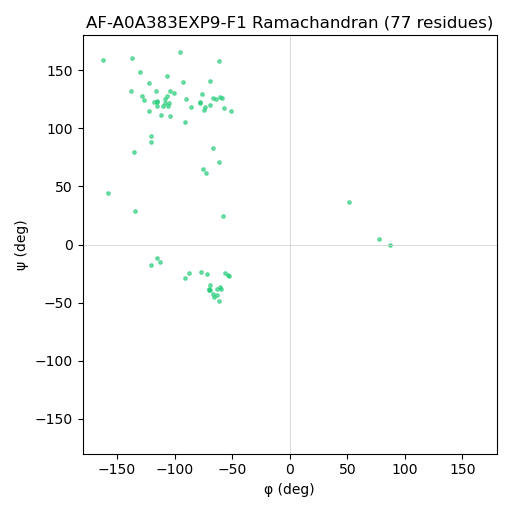1
#